Protein AF-A0A831YQJ0-F1 (afdb_monomer_lite)

Structure (mmCIF, N/CA/C/O backbone):
data_AF-A0A831YQJ0-F1
#
_entry.id   AF-A0A831YQJ0-F1
#
loop_
_atom_site.group_PDB
_atom_site.id
_atom_site.type_symbol
_atom_site.label_atom_id
_atom_site.label_alt_id
_atom_site.label_comp_id
_atom_site.label_asym_id
_atom_site.label_entity_id
_atom_site.label_seq_id
_atom_site.pdbx_PDB_ins_code
_atom_site.Cartn_x
_atom_site.Cartn_y
_atom_site.Cartn_z
_atom_site.occupancy
_atom_site.B_iso_or_equiv
_atom_site.auth_seq_id
_atom_site.auth_comp_id
_atom_site.auth_asym_id
_atom_site.auth_atom_id
_atom_site.pdbx_PDB_model_num
ATOM 1 N N . MET A 1 1 ? -2.897 3.675 46.887 1.00 46.59 1 MET A N 1
ATOM 2 C CA . MET A 1 1 ? -3.696 2.647 46.187 1.00 46.59 1 MET A CA 1
ATOM 3 C C . MET A 1 1 ? -4.972 3.293 45.660 1.00 46.59 1 MET A C 1
ATOM 5 O O . MET A 1 1 ? -5.941 3.390 46.390 1.00 46.59 1 MET A O 1
ATOM 9 N N . THR A 1 2 ? -4.933 3.786 44.425 1.00 43.31 2 THR A N 1
ATOM 10 C CA . THR A 1 2 ? -6.052 4.319 43.621 1.00 43.31 2 THR A CA 1
ATOM 11 C C . THR A 1 2 ? -5.510 4.233 42.194 1.00 43.31 2 THR A C 1
ATOM 13 O O . THR A 1 2 ? -4.458 4.799 41.930 1.00 43.31 2 THR A O 1
ATOM 16 N N . GLY A 1 3 ? -5.990 3.415 41.276 1.00 40.44 3 GLY A N 1
ATOM 17 C CA . GLY A 1 3 ? -7.355 3.242 40.816 1.00 40.44 3 GLY A CA 1
ATOM 18 C C . GLY A 1 3 ? -7.197 3.034 39.307 1.00 40.44 3 GLY A C 1
ATOM 19 O O . GLY A 1 3 ? -6.535 3.823 38.642 1.00 40.44 3 GLY A O 1
ATOM 20 N N . SER A 1 4 ? -7.689 1.900 38.826 1.00 51.97 4 SER A N 1
ATOM 21 C CA . SER A 1 4 ? -7.550 1.381 37.467 1.00 51.97 4 SER A CA 1
ATOM 22 C C . SER A 1 4 ? -7.928 2.404 36.387 1.00 51.97 4 SER A C 1
ATOM 24 O O . SER A 1 4 ? -9.079 2.824 36.310 1.00 51.97 4 SER A O 1
ATOM 26 N N . LEU A 1 5 ? -6.981 2.746 35.510 1.00 48.19 5 LEU A N 1
ATOM 27 C CA . LEU A 1 5 ? -7.290 3.113 34.131 1.00 48.19 5 LEU A CA 1
ATOM 28 C C . LEU A 1 5 ? -7.089 1.839 33.324 1.00 48.19 5 LEU A C 1
ATOM 30 O O . LEU A 1 5 ? -5.997 1.554 32.836 1.00 48.19 5 LEU A O 1
ATOM 34 N N . ALA A 1 6 ? -8.155 1.044 33.252 1.00 43.03 6 ALA A N 1
ATOM 35 C CA . ALA A 1 6 ? -8.319 0.067 32.199 1.00 43.03 6 ALA A CA 1
ATOM 36 C C . ALA A 1 6 ? -8.131 0.823 30.880 1.00 43.03 6 ALA A C 1
ATOM 38 O O . ALA A 1 6 ? -9.037 1.512 30.411 1.00 43.03 6 ALA A O 1
ATOM 39 N N . ALA A 1 7 ? -6.918 0.746 30.328 1.00 46.44 7 ALA A N 1
ATOM 40 C CA . ALA A 1 7 ? -6.688 0.991 28.924 1.00 46.44 7 ALA A CA 1
ATOM 41 C C . ALA A 1 7 ? -7.640 0.028 28.230 1.00 46.44 7 ALA A C 1
ATOM 43 O O . ALA A 1 7 ? -7.423 -1.184 28.251 1.00 46.44 7 ALA A O 1
ATOM 44 N N . ALA A 1 8 ? -8.768 0.567 27.768 1.00 40.72 8 ALA A N 1
ATOM 45 C CA . ALA A 1 8 ? -9.724 -0.162 26.976 1.00 40.72 8 ALA A CA 1
ATOM 46 C C . ALA A 1 8 ? -8.905 -0.814 25.872 1.00 40.72 8 ALA A C 1
ATOM 48 O O . ALA A 1 8 ? -8.335 -0.129 25.020 1.00 40.72 8 ALA A O 1
ATOM 49 N N . LEU A 1 9 ? -8.770 -2.132 25.982 1.00 44.25 9 LEU A N 1
ATOM 50 C CA . LEU A 1 9 ? -8.253 -3.005 24.957 1.00 44.25 9 LEU A CA 1
ATOM 51 C C . LEU A 1 9 ? -9.253 -2.853 23.815 1.00 44.25 9 LEU A C 1
ATOM 53 O O . LEU A 1 9 ? -10.216 -3.610 23.716 1.00 44.25 9 LEU A O 1
ATOM 57 N N . ALA A 1 10 ? -9.106 -1.777 23.036 1.00 43.38 10 ALA A N 1
ATOM 58 C CA . ALA A 1 10 ? -9.790 -1.643 21.772 1.00 43.38 10 ALA A CA 1
ATOM 59 C C . ALA A 1 10 ? -9.509 -2.971 21.071 1.00 43.38 10 ALA A C 1
ATOM 61 O O . ALA A 1 10 ? -8.331 -3.353 21.021 1.00 43.38 10 ALA A O 1
ATOM 62 N N . PRO A 1 11 ? -10.538 -3.725 20.640 1.00 43.25 11 PRO A N 1
ATOM 63 C CA . PRO A 1 11 ? -10.284 -4.916 19.854 1.00 43.25 11 PRO A CA 1
ATOM 64 C C . PRO A 1 11 ? -9.352 -4.446 18.752 1.00 43.25 11 PRO A C 1
ATOM 66 O O . PRO A 1 11 ? -9.695 -3.492 18.048 1.00 43.25 11 PRO A O 1
ATOM 69 N N . ALA A 1 12 ? -8.131 -4.988 18.717 1.00 50.94 12 ALA A N 1
ATOM 70 C CA . ALA A 1 12 ? -7.184 -4.662 17.670 1.00 50.94 12 ALA A CA 1
ATOM 71 C C . ALA A 1 12 ? -7.979 -4.856 16.384 1.00 50.94 12 ALA A C 1
ATOM 73 O O . ALA A 1 12 ? -8.432 -5.972 16.134 1.00 50.94 12 ALA A O 1
ATOM 74 N N . MET A 1 13 ? -8.309 -3.765 15.683 1.00 55.31 13 MET A N 1
ATOM 75 C CA . MET A 1 13 ? -9.106 -3.845 14.468 1.00 55.31 13 MET A CA 1
ATOM 76 C C . MET A 1 13 ? -8.231 -4.595 13.476 1.00 55.31 13 MET A C 1
ATOM 78 O O . MET A 1 13 ? -7.369 -4.018 12.828 1.00 55.31 13 MET A O 1
ATOM 82 N N . SER A 1 14 ? -8.355 -5.915 13.469 1.00 70.25 14 SER A N 1
ATOM 83 C CA . SER A 1 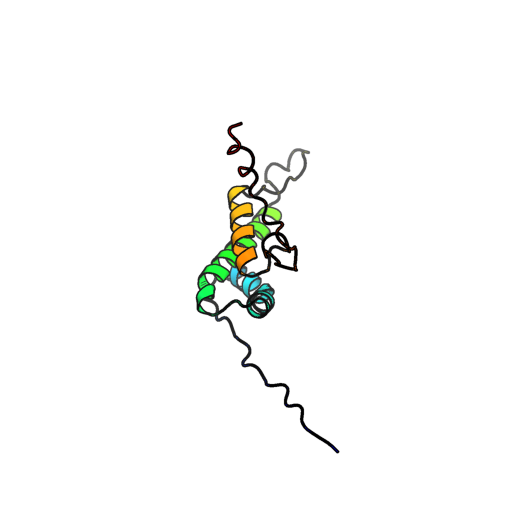14 ? -7.525 -6.780 12.659 1.00 70.25 14 SER A CA 1
ATOM 84 C C . SER A 1 14 ? -8.109 -6.750 11.262 1.00 70.25 14 SER A C 1
ATOM 86 O O . SER A 1 14 ? -9.224 -7.224 11.046 1.00 70.25 14 SER A O 1
ATOM 88 N N . LEU A 1 15 ? -7.364 -6.169 10.330 1.00 87.31 15 LEU A N 1
ATOM 89 C CA . LEU A 1 15 ? -7.641 -6.298 8.912 1.00 87.31 15 LEU A CA 1
ATOM 90 C C . LEU A 1 15 ? -7.185 -7.699 8.489 1.00 87.31 15 LEU A C 1
ATOM 92 O O . LEU A 1 15 ? -5.984 -7.980 8.507 1.00 87.31 15 LEU A O 1
ATOM 96 N N . SER A 1 16 ? -8.121 -8.592 8.168 1.00 91.88 16 SER A N 1
ATOM 97 C CA . SER A 1 16 ? -7.775 -9.929 7.682 1.00 91.88 16 SER A CA 1
ATOM 98 C C . SER A 1 16 ? -7.428 -9.874 6.192 1.00 91.88 16 SER A C 1
ATOM 100 O O . SER A 1 16 ? -8.223 -9.311 5.427 1.00 91.88 16 SER A O 1
ATOM 102 N N . PRO A 1 17 ? -6.281 -10.443 5.775 1.00 91.38 17 PRO A N 1
ATOM 103 C CA . PRO A 1 17 ? -5.895 -10.478 4.372 1.00 91.38 17 PRO A CA 1
ATOM 104 C C . PRO A 1 17 ? -6.794 -11.421 3.562 1.00 91.38 17 PRO A C 1
ATOM 106 O O . PRO A 1 17 ? -7.262 -12.425 4.109 1.00 91.38 17 PRO A O 1
ATOM 109 N N . PRO A 1 18 ? -7.015 -11.134 2.266 1.00 92.88 18 PRO A N 1
ATOM 110 C CA . PRO A 1 18 ? -7.461 -12.147 1.314 1.00 92.88 18 PRO A CA 1
ATOM 111 C C . PRO A 1 18 ? -6.338 -13.173 1.060 1.00 92.88 18 PRO A C 1
ATOM 113 O O . PRO A 1 18 ? -5.279 -13.129 1.691 1.00 92.88 18 PRO A O 1
ATOM 116 N N . GLU A 1 19 ? -6.543 -14.118 0.144 1.00 93.69 19 GLU A N 1
ATOM 117 C CA . GLU A 1 19 ? -5.447 -14.979 -0.313 1.00 93.69 19 GLU A CA 1
ATOM 118 C C . GLU A 1 19 ? -4.409 -14.136 -1.068 1.00 93.69 19 GLU A C 1
ATOM 120 O O . GLU A 1 19 ? -4.721 -13.497 -2.073 1.00 93.69 19 GLU A O 1
ATOM 125 N N . LEU A 1 20 ? -3.172 -14.111 -0.564 1.00 94.06 20 LEU A N 1
ATOM 126 C CA . LEU A 1 20 ? -2.087 -13.284 -1.092 1.00 94.06 20 LEU A CA 1
ATOM 127 C C . LEU A 1 20 ? -0.889 -14.153 -1.496 1.00 94.06 20 LEU A C 1
ATOM 129 O O . LEU A 1 20 ? -0.523 -15.054 -0.742 1.00 94.06 20 LEU A O 1
ATOM 133 N N . PRO A 1 21 ? -0.219 -13.854 -2.625 1.00 95.50 21 PRO A N 1
ATOM 134 C CA . PRO A 1 21 ? 1.118 -14.377 -2.898 1.00 95.50 21 PRO A CA 1
ATOM 135 C C . PRO A 1 21 ? 2.114 -13.954 -1.807 1.00 95.50 21 PRO A C 1
ATOM 137 O O . PRO A 1 21 ? 1.992 -12.851 -1.270 1.00 95.50 21 PRO A O 1
ATOM 140 N N . ASP A 1 22 ? 3.136 -14.772 -1.540 1.00 93.88 22 ASP A N 1
ATOM 141 C CA . ASP A 1 22 ? 4.101 -14.562 -0.443 1.00 93.88 22 ASP A CA 1
ATOM 142 C C . ASP A 1 22 ? 4.690 -13.140 -0.409 1.00 93.88 22 ASP A C 1
ATOM 144 O O . ASP A 1 22 ? 4.652 -12.453 0.608 1.00 93.88 22 ASP A O 1
ATOM 148 N N . GLU A 1 23 ? 5.147 -12.637 -1.554 1.00 91.56 23 GLU A N 1
ATOM 149 C CA . GLU A 1 23 ? 5.724 -11.291 -1.685 1.00 91.56 23 GLU A CA 1
ATOM 150 C C . GLU A 1 23 ? 4.739 -10.150 -1.398 1.00 91.56 23 GLU A C 1
ATOM 152 O O . GLU A 1 23 ? 5.137 -9.056 -0.997 1.00 91.56 23 GLU A O 1
ATOM 157 N N . VAL A 1 24 ? 3.446 -10.386 -1.614 1.00 95.56 24 VAL A N 1
ATOM 158 C CA . VAL A 1 24 ? 2.386 -9.427 -1.300 1.00 95.56 24 VAL A CA 1
ATOM 159 C C . VAL A 1 24 ? 2.039 -9.520 0.182 1.00 95.56 24 VAL A C 1
ATOM 161 O O . VAL A 1 24 ? 1.826 -8.490 0.821 1.00 95.56 24 VAL A O 1
ATOM 164 N N . ALA A 1 25 ? 2.044 -10.732 0.745 1.00 95.44 25 ALA A N 1
ATOM 165 C CA . ALA A 1 25 ? 1.834 -10.974 2.168 1.00 95.44 25 ALA A CA 1
ATOM 166 C C . ALA A 1 25 ? 2.922 -10.315 3.035 1.00 95.44 25 ALA A C 1
ATOM 168 O O . ALA A 1 25 ? 2.612 -9.765 4.092 1.00 95.44 25 ALA A O 1
ATOM 169 N N . GLU A 1 26 ? 4.175 -10.284 2.570 1.00 95.19 26 GLU A N 1
ATOM 170 C CA . GLU A 1 26 ? 5.260 -9.542 3.229 1.00 95.19 26 GLU A CA 1
ATOM 171 C C . GLU A 1 26 ? 4.954 -8.040 3.316 1.00 95.19 26 GLU A C 1
ATOM 173 O O . GLU A 1 26 ? 5.052 -7.434 4.385 1.00 95.19 26 GLU A O 1
ATOM 178 N N . VAL A 1 27 ? 4.524 -7.435 2.203 1.00 95.94 27 VAL A N 1
ATOM 179 C CA . VAL A 1 27 ? 4.145 -6.014 2.167 1.00 95.94 27 VAL A CA 1
ATOM 180 C C . VAL A 1 27 ? 2.911 -5.759 3.034 1.00 95.94 27 VAL A C 1
ATOM 182 O O . VAL A 1 27 ? 2.845 -4.750 3.736 1.00 95.94 27 VAL A O 1
ATOM 185 N N . TRP A 1 28 ? 1.935 -6.667 3.019 1.00 95.81 28 TRP A N 1
ATOM 186 C CA . TRP A 1 28 ? 0.765 -6.587 3.888 1.00 95.81 28 TRP A CA 1
ATOM 187 C C . TRP A 1 28 ? 1.176 -6.544 5.360 1.00 95.81 28 TRP A C 1
ATOM 189 O O . TRP A 1 28 ? 0.781 -5.630 6.083 1.00 95.81 28 TRP A O 1
ATOM 199 N N . ALA A 1 29 ? 2.002 -7.497 5.798 1.00 94.88 29 ALA A N 1
ATOM 200 C CA . ALA A 1 29 ? 2.462 -7.590 7.180 1.00 94.88 29 ALA A CA 1
ATOM 201 C C . ALA A 1 29 ? 3.210 -6.326 7.634 1.00 94.88 29 ALA A C 1
ATOM 203 O O . ALA A 1 29 ? 3.055 -5.895 8.776 1.00 94.88 29 ALA A O 1
ATOM 204 N N . GLU A 1 30 ? 3.969 -5.699 6.734 1.00 94.81 30 GLU A N 1
ATOM 205 C CA . GLU A 1 30 ? 4.714 -4.470 7.012 1.00 94.81 30 GLU A CA 1
ATOM 206 C C . GLU A 1 30 ? 3.801 -3.250 7.236 1.00 94.81 30 GLU A C 1
ATOM 208 O O . GLU A 1 30 ? 4.053 -2.448 8.137 1.00 94.81 30 GLU A O 1
ATOM 213 N N . TYR A 1 31 ? 2.731 -3.098 6.445 1.00 94.31 31 TYR A N 1
ATOM 214 C CA . TYR A 1 31 ? 1.935 -1.861 6.422 1.00 94.31 31 TYR A CA 1
ATOM 215 C C . TYR A 1 31 ? 0.547 -1.960 7.057 1.00 94.31 31 TYR A C 1
ATOM 217 O O . TYR A 1 31 ? -0.060 -0.918 7.322 1.00 94.31 31 TYR A O 1
ATOM 225 N N . VAL A 1 32 ? 0.039 -3.162 7.352 1.00 94.12 32 VAL A N 1
ATOM 226 C CA . VA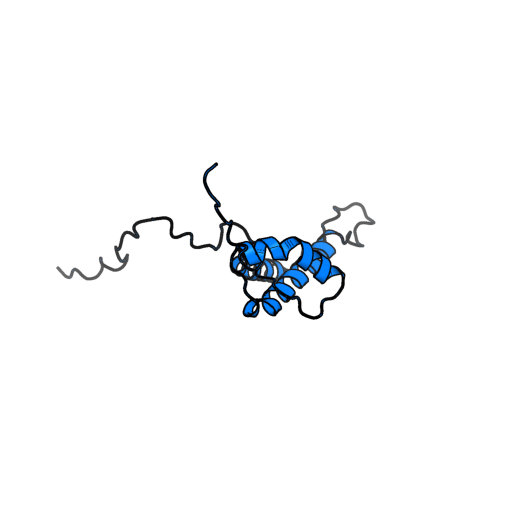L A 1 32 ? -1.320 -3.347 7.889 1.00 94.12 32 VAL A CA 1
ATOM 227 C C . VAL A 1 32 ? -1.542 -2.577 9.192 1.00 94.12 32 VAL A C 1
ATOM 229 O O . VAL A 1 32 ? -2.584 -1.952 9.369 1.00 94.12 32 VAL A O 1
ATOM 232 N N . GLY A 1 33 ? -0.538 -2.525 10.074 1.00 91.56 33 GLY A N 1
ATOM 233 C CA . GLY A 1 33 ? -0.631 -1.771 11.326 1.00 91.56 33 GLY A CA 1
ATOM 234 C C . GLY A 1 33 ? -0.836 -0.270 11.099 1.00 91.56 33 GLY A C 1
ATOM 235 O O . GLY A 1 33 ? -1.673 0.350 11.754 1.00 91.56 33 GLY A O 1
ATOM 236 N N . ALA A 1 34 ? -0.122 0.310 10.130 1.00 91.38 34 ALA A N 1
ATOM 237 C CA . ALA A 1 34 ? -0.261 1.720 9.772 1.00 91.38 34 ALA A CA 1
ATOM 238 C C . ALA A 1 34 ? -1.587 1.999 9.049 1.00 91.38 34 ALA A C 1
ATOM 240 O O . ALA A 1 34 ? -2.241 2.999 9.342 1.00 91.38 34 ALA A O 1
ATOM 241 N N . ALA A 1 35 ? -2.015 1.107 8.150 1.00 91.62 35 ALA A N 1
ATOM 242 C CA . ALA A 1 35 ? -3.295 1.224 7.455 1.00 91.62 35 ALA A CA 1
ATOM 243 C C . ALA A 1 35 ? -4.474 1.212 8.444 1.00 91.62 35 ALA A C 1
ATOM 245 O O . ALA A 1 35 ? -5.333 2.095 8.398 1.00 91.62 35 ALA A O 1
ATOM 246 N N . VAL A 1 36 ? -4.472 0.279 9.401 1.00 92.88 36 VAL A N 1
ATOM 247 C CA . VAL A 1 36 ? -5.477 0.203 10.474 1.00 92.88 36 VAL A CA 1
ATOM 248 C C . VAL A 1 36 ? -5.433 1.448 11.362 1.00 92.88 36 VAL A C 1
ATOM 250 O O . VAL A 1 36 ? -6.476 2.042 11.631 1.00 92.88 36 VAL A O 1
ATOM 253 N N . ALA A 1 37 ? -4.242 1.903 11.771 1.00 89.69 37 ALA A N 1
ATOM 254 C CA . ALA A 1 37 ? -4.092 3.131 12.559 1.00 89.69 37 ALA A CA 1
ATOM 255 C C . ALA A 1 37 ? -4.613 4.380 11.819 1.00 89.69 37 ALA A C 1
ATOM 257 O O . ALA A 1 37 ? -5.076 5.332 12.445 1.00 89.69 37 ALA A O 1
ATOM 258 N N . ASN A 1 38 ? -4.576 4.359 10.485 1.00 90.38 38 ASN A N 1
ATOM 259 C CA . ASN A 1 38 ? -5.111 5.402 9.615 1.00 90.38 38 ASN A CA 1
ATOM 260 C C . ASN A 1 38 ? -6.613 5.267 9.320 1.00 90.38 38 ASN A C 1
ATOM 262 O O . ASN A 1 38 ? -7.166 6.154 8.665 1.00 90.38 38 ASN A O 1
ATOM 266 N N . GLY A 1 39 ? -7.268 4.221 9.831 1.00 90.00 39 GLY A N 1
ATOM 267 C CA . GLY A 1 39 ? -8.714 4.027 9.762 1.00 90.00 39 GLY A CA 1
ATOM 268 C C . GLY A 1 39 ? -9.193 2.992 8.746 1.00 90.00 39 GLY A C 1
ATOM 269 O O . GLY A 1 39 ? -10.406 2.904 8.554 1.00 90.00 39 GLY A O 1
ATOM 270 N N . ALA A 1 40 ? -8.292 2.221 8.123 1.00 91.06 40 ALA A N 1
ATOM 271 C CA . ALA A 1 40 ? -8.674 1.130 7.227 1.00 91.06 40 ALA A CA 1
ATOM 272 C C . ALA A 1 40 ? -9.526 0.084 7.963 1.00 91.06 40 ALA A C 1
ATOM 274 O O . ALA A 1 40 ? -9.256 -0.276 9.114 1.00 91.06 40 ALA A O 1
ATOM 275 N N . ARG A 1 41 ? -10.568 -0.404 7.292 1.00 92.25 41 ARG A N 1
ATOM 276 C CA . ARG A 1 41 ? -11.535 -1.375 7.816 1.00 92.25 41 ARG A CA 1
ATOM 277 C C . ARG A 1 41 ? -11.572 -2.606 6.926 1.00 92.25 41 ARG A C 1
ATOM 279 O O . ARG A 1 41 ? -11.082 -2.582 5.807 1.00 92.25 41 ARG A O 1
ATOM 286 N N . GLN A 1 42 ? -12.234 -3.668 7.386 1.00 93.19 42 GLN A N 1
ATOM 287 C CA . GLN A 1 42 ? -12.321 -4.921 6.626 1.00 93.19 42 GLN A CA 1
ATOM 288 C C . GLN A 1 42 ? -12.908 -4.758 5.214 1.00 93.19 42 GLN A C 1
ATOM 290 O O . GLN A 1 42 ?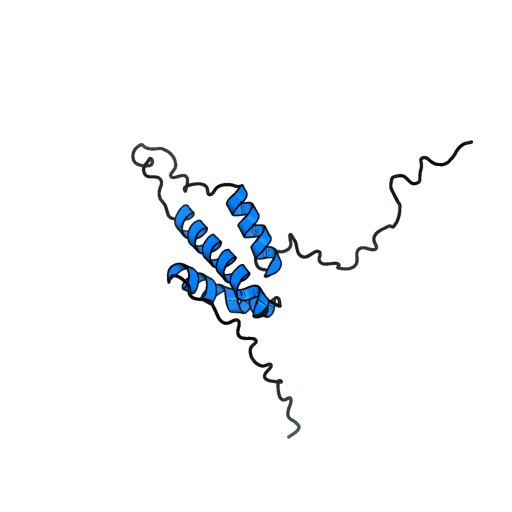 -12.525 -5.500 4.317 1.00 93.19 42 GLN A O 1
ATOM 295 N N . CYS A 1 43 ? -13.787 -3.775 4.989 1.00 91.94 43 CYS A N 1
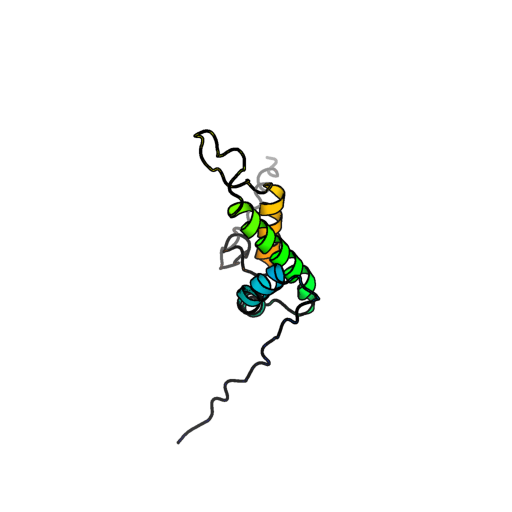ATOM 296 C CA . CYS A 1 43 ? -14.299 -3.463 3.650 1.00 91.94 43 CYS A CA 1
ATOM 297 C C . CYS A 1 43 ? -13.223 -2.956 2.677 1.00 91.94 43 CYS A C 1
ATOM 299 O O . CYS A 1 43 ? -13.426 -3.027 1.471 1.00 91.94 43 CYS A O 1
ATOM 301 N N . ASP A 1 44 ? -12.090 -2.479 3.190 1.00 94.12 44 ASP A N 1
ATOM 302 C CA . ASP A 1 44 ? -10.983 -1.941 2.405 1.00 94.12 44 ASP A CA 1
ATOM 303 C C . ASP A 1 44 ? -9.884 -2.991 2.152 1.00 94.12 44 ASP A C 1
ATOM 305 O O . ASP A 1 44 ? -8.867 -2.674 1.540 1.00 94.12 44 ASP A O 1
ATOM 309 N N . ALA A 1 45 ? -10.064 -4.234 2.624 1.00 94.38 45 ALA A N 1
ATOM 310 C CA . ALA A 1 45 ? -9.044 -5.284 2.580 1.00 94.38 45 ALA A CA 1
ATOM 311 C C . ALA A 1 45 ? -8.589 -5.625 1.151 1.00 94.38 45 ALA A C 1
ATOM 313 O O . ALA A 1 45 ? -7.391 -5.747 0.918 1.00 94.38 45 ALA A O 1
ATOM 314 N N . GLU A 1 46 ? -9.514 -5.716 0.193 1.00 96.19 46 GLU A N 1
ATOM 315 C CA . GLU A 1 46 ? -9.193 -5.978 -1.221 1.00 96.19 46 GLU A CA 1
ATOM 316 C C . GLU A 1 46 ? -8.389 -4.825 -1.839 1.00 96.19 46 GLU A C 1
ATOM 318 O O . GLU A 1 46 ? -7.332 -5.029 -2.432 1.00 96.19 46 GLU A O 1
ATOM 323 N N . SER A 1 47 ? -8.825 -3.583 -1.618 1.00 95.50 47 SER A N 1
ATOM 324 C CA . SER A 1 47 ? -8.110 -2.391 -2.090 1.00 95.50 47 SER A CA 1
ATOM 325 C C . SER A 1 47 ? -6.723 -2.263 -1.447 1.00 95.50 47 SER A C 1
ATOM 327 O O . SER A 1 47 ? -5.773 -1.795 -2.077 1.00 95.50 47 SER A O 1
ATOM 329 N N . PHE A 1 48 ? -6.579 -2.679 -0.185 1.00 96.25 48 PHE A N 1
ATOM 330 C CA . PHE A 1 48 ? -5.288 -2.696 0.497 1.00 96.25 48 PHE A CA 1
ATOM 331 C C . PHE A 1 48 ? -4.379 -3.801 -0.058 1.00 96.25 48 PHE A C 1
ATOM 333 O O . PHE A 1 48 ? -3.201 -3.547 -0.304 1.00 96.25 48 PHE A O 1
ATOM 340 N N . ALA A 1 49 ? -4.925 -4.985 -0.353 1.00 96.88 49 ALA A N 1
ATOM 341 C CA . ALA A 1 49 ? -4.210 -6.066 -1.031 1.00 96.88 49 ALA A CA 1
ATOM 342 C C . ALA A 1 49 ? -3.710 -5.647 -2.423 1.00 96.88 49 ALA A C 1
ATOM 344 O O . ALA A 1 49 ? -2.570 -5.946 -2.795 1.00 96.88 49 ALA A O 1
ATOM 345 N N . GLU A 1 50 ? -4.522 -4.906 -3.177 1.00 96.56 50 GLU A N 1
ATOM 346 C CA . GLU A 1 50 ? -4.127 -4.347 -4.471 1.00 96.56 50 GLU A CA 1
ATOM 347 C C . GLU A 1 50 ? -2.965 -3.358 -4.311 1.00 96.56 50 GLU A C 1
ATOM 349 O O . GLU A 1 50 ? -1.948 -3.466 -5.001 1.00 96.56 50 GLU A O 1
ATOM 354 N N . TRP A 1 51 ? -3.046 -2.454 -3.332 1.00 96.81 51 TRP A N 1
ATOM 355 C CA . TRP A 1 51 ? -1.947 -1.542 -3.019 1.00 96.81 51 TRP A CA 1
ATOM 356 C C . TRP A 1 51 ? -0.656 -2.287 -2.631 1.00 96.81 51 TRP A C 1
ATOM 358 O O . TRP A 1 51 ? 0.424 -1.949 -3.130 1.00 96.81 51 TRP A O 1
ATOM 368 N N . CYS A 1 52 ? -0.754 -3.333 -1.802 1.00 96.75 52 CYS A N 1
ATOM 369 C CA . CYS A 1 52 ? 0.375 -4.192 -1.434 1.00 96.75 52 CYS A CA 1
ATOM 370 C C . CYS A 1 52 ? 0.987 -4.882 -2.662 1.00 96.75 52 CYS A C 1
ATOM 372 O O . CYS A 1 52 ? 2.212 -4.923 -2.800 1.00 96.75 52 CYS A O 1
ATOM 374 N N . SER A 1 53 ? 0.150 -5.352 -3.589 1.00 96.69 53 SER A N 1
ATOM 375 C CA . SER A 1 53 ? 0.582 -5.970 -4.849 1.00 96.69 53 SER A CA 1
ATOM 376 C C . SER A 1 53 ? 1.357 -4.976 -5.715 1.00 96.69 53 SER A C 1
ATOM 378 O O . SER A 1 53 ? 2.432 -5.283 -6.242 1.00 96.69 53 SER A O 1
ATOM 380 N N . MET A 1 54 ? 0.870 -3.735 -5.803 1.00 95.31 54 MET A N 1
ATOM 381 C CA . MET A 1 54 ? 1.568 -2.665 -6.510 1.00 95.31 54 MET A CA 1
ATOM 382 C C . MET A 1 54 ? 2.916 -2.319 -5.868 1.00 95.31 54 MET A C 1
ATOM 384 O O . MET A 1 54 ? 3.908 -2.155 -6.583 1.00 95.31 54 MET A O 1
ATOM 388 N N . ALA A 1 55 ? 2.981 -2.255 -4.536 1.00 94.19 55 ALA A N 1
ATOM 389 C CA . ALA A 1 55 ? 4.226 -2.045 -3.800 1.00 94.19 55 ALA A CA 1
ATOM 390 C C . ALA A 1 55 ? 5.243 -3.172 -4.038 1.00 94.19 55 ALA A C 1
ATOM 392 O O . ALA A 1 55 ? 6.410 -2.874 -4.306 1.00 94.19 55 ALA A O 1
ATOM 393 N N . ALA A 1 56 ? 4.821 -4.440 -3.992 1.00 94.25 56 ALA A N 1
ATOM 394 C CA . ALA A 1 56 ? 5.686 -5.590 -4.262 1.00 94.25 56 ALA A CA 1
ATOM 395 C C . ALA A 1 56 ? 6.287 -5.516 -5.677 1.00 94.25 56 ALA A C 1
ATOM 397 O O . ALA A 1 56 ? 7.504 -5.622 -5.855 1.00 94.25 56 ALA A O 1
ATOM 398 N N . MET A 1 57 ? 5.461 -5.212 -6.682 1.00 91.12 57 MET A N 1
ATOM 399 C CA . MET A 1 57 ? 5.913 -5.040 -8.067 1.00 91.12 57 MET A CA 1
ATOM 400 C C . MET A 1 57 ? 6.873 -3.855 -8.237 1.00 91.12 57 MET A C 1
ATOM 402 O O . MET A 1 57 ? 7.877 -3.968 -8.940 1.00 91.12 57 MET A O 1
ATOM 406 N N . LEU A 1 58 ? 6.624 -2.727 -7.564 1.00 89.50 58 LEU A N 1
ATOM 407 C CA . LEU A 1 58 ? 7.534 -1.576 -7.579 1.00 89.50 58 LEU A CA 1
ATOM 408 C C . LEU A 1 58 ? 8.876 -1.883 -6.899 1.00 89.50 58 LEU A C 1
ATOM 410 O O . LEU A 1 58 ? 9.916 -1.429 -7.378 1.00 89.50 58 LEU A O 1
ATOM 414 N N . ARG A 1 59 ? 8.877 -2.656 -5.804 1.00 89.50 59 ARG A N 1
ATOM 415 C CA . ARG A 1 59 ? 10.106 -3.145 -5.152 1.00 89.50 59 ARG A CA 1
ATOM 416 C C . ARG A 1 59 ? 10.903 -4.030 -6.110 1.00 89.50 59 ARG A C 1
ATOM 418 O O . ARG A 1 59 ? 12.096 -3.799 -6.287 1.00 89.50 59 ARG A O 1
ATOM 425 N N . LYS A 1 60 ? 10.237 -4.966 -6.793 1.00 85.50 60 LYS A N 1
ATOM 426 C CA . LYS A 1 60 ? 10.857 -5.806 -7.828 1.00 85.50 60 LYS A CA 1
ATOM 427 C C . LYS A 1 60 ? 11.460 -4.982 -8.958 1.00 85.50 60 LYS A C 1
ATOM 429 O O . LYS A 1 60 ? 12.637 -5.150 -9.246 1.00 85.50 60 LYS A O 1
ATOM 434 N N . ALA A 1 61 ? 10.697 -4.063 -9.551 1.00 81.88 61 ALA A N 1
ATOM 435 C CA . ALA A 1 61 ? 11.154 -3.241 -10.674 1.00 81.88 61 ALA A CA 1
ATOM 436 C C . ALA A 1 61 ? 12.423 -2.434 -10.345 1.00 81.88 61 ALA A C 1
ATOM 438 O O . ALA A 1 61 ? 13.326 -2.337 -11.171 1.00 81.88 61 ALA A O 1
ATOM 439 N N . ARG A 1 62 ? 12.533 -1.921 -9.111 1.00 79.62 62 ARG A N 1
ATOM 440 C CA . ARG A 1 62 ? 13.735 -1.218 -8.625 1.00 79.62 62 ARG A CA 1
ATOM 441 C C . ARG A 1 62 ? 14.954 -2.128 -8.468 1.00 79.62 62 ARG A C 1
ATOM 443 O O . ARG A 1 62 ? 16.074 -1.649 -8.595 1.00 79.62 62 ARG A O 1
ATOM 450 N N . ASN A 1 63 ? 14.732 -3.408 -8.181 1.00 74.94 63 ASN A N 1
ATOM 451 C CA . ASN A 1 63 ? 15.786 -4.399 -7.965 1.00 74.94 63 ASN A CA 1
ATOM 452 C C . ASN A 1 63 ? 16.207 -5.123 -9.254 1.00 74.94 63 ASN A C 1
ATOM 454 O O . ASN A 1 63 ? 17.215 -5.831 -9.253 1.00 74.94 63 ASN A O 1
ATOM 458 N N . ILE A 1 64 ? 15.472 -4.947 -10.359 1.00 69.44 64 ILE A N 1
ATOM 459 C CA . ILE A 1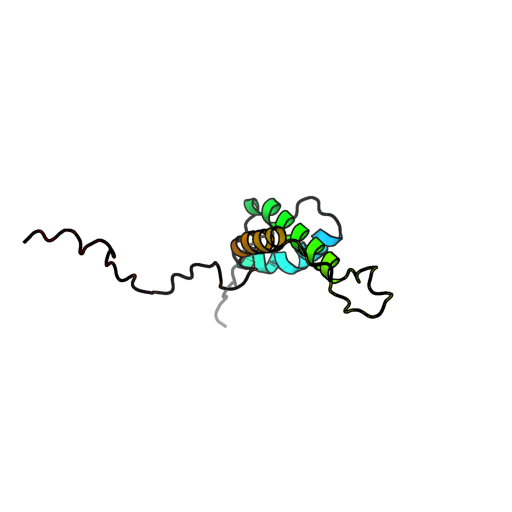 64 ? 15.907 -5.407 -11.678 1.00 69.44 64 ILE A CA 1
ATOM 460 C C . ILE A 1 64 ? 17.072 -4.516 -12.115 1.00 69.44 64 ILE A C 1
ATOM 462 O O . ILE A 1 64 ? 16.885 -3.356 -12.485 1.00 69.44 64 ILE A O 1
ATOM 466 N N . LYS A 1 65 ? 18.284 -5.076 -12.097 1.00 57.12 65 LYS A N 1
ATOM 467 C CA . LYS A 1 65 ? 19.395 -4.540 -12.887 1.00 57.12 65 LYS A CA 1
ATOM 468 C C . LYS A 1 65 ? 19.019 -4.740 -14.354 1.00 57.12 65 LYS A C 1
ATOM 470 O O . LYS A 1 65 ? 18.748 -5.873 -14.754 1.00 57.12 65 LYS A O 1
ATOM 475 N N . SER A 1 66 ? 18.918 -3.660 -15.125 1.00 53.44 66 SER A N 1
ATOM 476 C CA . SER A 1 66 ? 18.645 -3.751 -16.560 1.00 53.44 66 SER A CA 1
ATOM 477 C C . SER A 1 66 ? 19.681 -4.671 -17.212 1.00 53.44 66 SER A C 1
ATOM 479 O O . SER A 1 66 ? 20.875 -4.581 -16.933 1.00 53.44 66 SER A O 1
ATOM 481 N N . LYS A 1 67 ? 19.213 -5.599 -18.054 1.00 48.56 67 LYS A N 1
ATOM 482 C CA . LYS A 1 67 ? 20.071 -6.564 -18.760 1.00 48.56 67 LYS A CA 1
ATOM 483 C C . LYS A 1 67 ? 21.003 -5.877 -19.773 1.00 48.56 67 LYS A C 1
ATOM 485 O O . LYS A 1 67 ? 22.008 -6.455 -20.152 1.00 48.56 67 LYS A O 1
ATOM 490 N N . ASP A 1 68 ? 20.699 -4.629 -20.123 1.00 50.03 68 ASP A N 1
ATOM 491 C CA . ASP A 1 68 ? 21.499 -3.768 -21.001 1.00 50.03 68 ASP A CA 1
ATOM 492 C C . ASP A 1 68 ? 22.710 -3.124 -20.290 1.00 50.03 68 ASP A C 1
ATOM 494 O O . ASP A 1 68 ? 23.474 -2.393 -20.906 1.00 50.03 68 ASP A O 1
ATOM 498 N N . ALA A 1 69 ? 22.921 -3.395 -18.995 1.00 50.47 69 ALA A N 1
ATOM 499 C CA . ALA A 1 69 ? 24.040 -2.861 -18.212 1.00 50.47 69 ALA A CA 1
ATOM 500 C C . ALA A 1 69 ? 25.350 -3.678 -18.332 1.00 50.47 69 ALA A C 1
ATOM 502 O O . ALA A 1 69 ? 26.198 -3.592 -17.442 1.00 50.47 69 ALA A O 1
ATOM 503 N N . GLU A 1 70 ? 25.516 -4.496 -19.380 1.00 48.69 70 GLU A N 1
ATOM 504 C CA . GLU A 1 70 ? 26.798 -5.161 -19.686 1.00 48.69 70 GLU A CA 1
ATOM 505 C C . GLU A 1 70 ? 27.772 -4.242 -20.443 1.00 48.69 70 GLU A C 1
ATOM 507 O O . GLU A 1 70 ? 28.981 -4.374 -20.265 1.00 48.69 70 GLU A O 1
ATOM 512 N N . ASP A 1 71 ? 27.273 -3.233 -21.166 1.00 48.06 71 ASP A N 1
ATOM 513 C CA . ASP A 1 71 ? 28.096 -2.274 -21.909 1.00 48.06 71 ASP A CA 1
ATOM 514 C C . ASP A 1 71 ? 28.016 -0.872 -21.286 1.00 48.06 71 ASP A C 1
ATOM 516 O O . ASP A 1 71 ? 27.365 0.029 -21.792 1.00 48.06 71 ASP A O 1
ATOM 520 N N . ASN A 1 72 ? 28.697 -0.684 -20.154 1.00 48.41 72 ASN A N 1
ATOM 521 C CA . ASN A 1 72 ? 29.221 0.611 -19.687 1.00 48.41 72 ASN A CA 1
ATOM 522 C C . ASN A 1 72 ? 28.287 1.852 -19.690 1.00 48.41 72 ASN A C 1
ATOM 524 O O . ASN A 1 72 ? 28.774 2.981 -19.755 1.00 48.41 72 ASN A O 1
ATOM 528 N N . GLU A 1 73 ? 26.973 1.689 -19.541 1.00 47.12 73 GLU A N 1
ATOM 529 C CA . GLU A 1 73 ? 26.043 2.798 -19.317 1.00 47.12 73 GLU A CA 1
ATOM 530 C C . GLU A 1 73 ? 25.141 2.512 -18.115 1.00 47.12 73 GLU A C 1
ATOM 532 O O . GLU A 1 73 ? 24.595 1.424 -17.951 1.00 47.12 73 GLU A O 1
ATOM 537 N N . ILE A 1 74 ? 25.075 3.517 -17.238 1.00 46.62 74 ILE A N 1
ATOM 538 C CA . ILE A 1 74 ? 24.204 3.705 -16.072 1.00 46.62 74 ILE A CA 1
ATOM 539 C C . ILE A 1 74 ? 23.157 2.589 -15.923 1.00 46.62 74 ILE A C 1
ATOM 541 O O . ILE A 1 74 ? 22.208 2.510 -16.699 1.00 46.62 74 ILE A O 1
ATOM 545 N N . SER A 1 75 ? 23.288 1.763 -14.875 1.00 47.81 75 SER A N 1
ATOM 546 C CA . SER A 1 75 ? 22.233 0.837 -14.445 1.00 47.81 75 SER A CA 1
ATOM 547 C C . SER A 1 75 ? 21.011 1.633 -13.980 1.00 47.81 75 SER A C 1
ATOM 549 O O . SER A 1 75 ? 20.790 1.827 -12.785 1.00 47.81 75 SER A O 1
ATOM 551 N N . THR A 1 76 ? 20.233 2.154 -14.923 1.00 51.44 76 THR A N 1
ATOM 552 C CA . THR A 1 76 ? 18.956 2.790 -14.639 1.00 51.44 76 THR A CA 1
ATOM 553 C C . THR A 1 76 ? 17.989 1.671 -14.264 1.00 51.44 76 THR A C 1
ATOM 555 O O . THR A 1 76 ? 17.727 0.808 -15.106 1.00 51.44 76 THR A O 1
ATOM 558 N N . PRO A 1 77 ? 17.476 1.622 -13.019 1.00 55.72 77 PRO A N 1
ATOM 559 C CA . PRO A 1 77 ? 16.451 0.649 -12.661 1.00 55.72 77 PRO A CA 1
ATOM 560 C C . PRO A 1 77 ? 15.294 0.770 -13.649 1.00 55.72 77 PRO A C 1
ATOM 562 O O . PRO A 1 77 ? 14.964 1.885 -14.063 1.00 55.72 77 PRO A O 1
ATOM 565 N N . ALA A 1 78 ? 14.696 -0.361 -14.035 1.00 59.00 78 ALA A N 1
ATOM 566 C CA . ALA A 1 78 ? 13.565 -0.369 -14.954 1.00 59.00 78 ALA A CA 1
ATOM 567 C C . ALA A 1 78 ? 12.482 0.574 -14.409 1.00 59.00 78 ALA A C 1
ATOM 569 O O . ALA A 1 78 ? 11.848 0.301 -13.384 1.00 59.00 78 ALA A O 1
ATOM 570 N N . ALA A 1 79 ? 12.335 1.738 -15.044 1.00 68.06 79 ALA A N 1
ATOM 571 C CA . ALA A 1 79 ? 11.448 2.775 -14.553 1.00 68.06 79 ALA A CA 1
ATOM 572 C C . ALA A 1 79 ? 10.011 2.270 -14.698 1.00 68.06 79 ALA A C 1
ATOM 574 O O . ALA A 1 79 ? 9.532 2.033 -15.807 1.00 68.06 79 ALA A O 1
ATOM 575 N N . ALA A 1 80 ? 9.327 2.072 -13.570 1.00 79.44 80 ALA A N 1
ATOM 576 C CA . ALA A 1 80 ? 7.922 1.695 -13.589 1.00 79.44 80 ALA A CA 1
ATOM 577 C C . ALA A 1 80 ? 7.110 2.755 -14.361 1.00 79.44 80 ALA A C 1
ATOM 579 O O . ALA A 1 80 ? 7.392 3.951 -14.213 1.00 79.44 80 ALA A O 1
ATOM 580 N N . PRO A 1 81 ? 6.094 2.357 -15.150 1.00 85.75 81 PRO A N 1
ATOM 581 C CA . PRO A 1 81 ? 5.255 3.306 -15.871 1.00 85.75 81 PRO A CA 1
ATOM 582 C C . PRO A 1 81 ? 4.691 4.381 -14.936 1.00 85.75 81 PRO A C 1
ATOM 584 O O . PRO A 1 81 ? 4.202 4.073 -13.847 1.00 85.75 81 PRO A O 1
ATOM 587 N N . ALA A 1 82 ? 4.725 5.645 -15.365 1.00 84.81 82 ALA A N 1
ATOM 588 C CA . ALA A 1 82 ? 4.286 6.772 -14.538 1.00 84.81 82 ALA A CA 1
ATOM 589 C C . ALA A 1 82 ? 2.829 6.625 -14.061 1.00 84.81 82 ALA A C 1
ATOM 591 O O . ALA A 1 82 ? 2.519 6.961 -12.920 1.00 84.81 82 ALA A O 1
ATOM 592 N N . SER A 1 83 ? 1.956 6.060 -14.902 1.00 88.50 83 SER A N 1
ATOM 593 C CA . SER A 1 83 ? 0.567 5.741 -14.553 1.00 88.50 83 SER A CA 1
ATOM 594 C C . SER A 1 83 ? 0.465 4.744 -13.397 1.00 88.50 83 SER A C 1
ATOM 596 O O . SER A 1 83 ? -0.349 4.930 -12.498 1.00 88.50 83 SER A O 1
ATOM 598 N N . TYR A 1 84 ? 1.333 3.730 -13.369 1.00 89.94 84 TYR A N 1
ATOM 599 C CA . TYR A 1 84 ? 1.376 2.738 -12.297 1.00 89.94 84 TYR A CA 1
ATOM 600 C C . TYR A 1 84 ? 1.820 3.369 -10.974 1.00 89.94 84 TYR A C 1
ATOM 602 O O . TYR A 1 84 ? 1.227 3.125 -9.926 1.00 89.94 84 TYR A O 1
ATOM 610 N N . VAL A 1 85 ? 2.827 4.246 -11.020 1.00 89.69 85 VAL A N 1
ATOM 611 C CA . VAL A 1 85 ? 3.293 4.991 -9.839 1.00 89.69 85 VAL A CA 1
ATOM 612 C C . VAL A 1 85 ? 2.224 5.965 -9.332 1.00 89.69 85 VAL A C 1
ATOM 614 O O . VAL A 1 85 ? 2.054 6.110 -8.121 1.00 89.69 85 VAL A O 1
ATOM 617 N N . ALA A 1 86 ? 1.492 6.621 -10.235 1.00 90.38 86 ALA A N 1
ATOM 618 C CA . ALA A 1 86 ? 0.399 7.522 -9.881 1.00 90.38 86 ALA A CA 1
ATOM 619 C C . ALA A 1 86 ? -0.752 6.772 -9.195 1.00 90.38 86 ALA A C 1
ATOM 621 O O . ALA A 1 86 ? -1.186 7.182 -8.121 1.00 90.38 86 ALA A O 1
ATOM 622 N N . GLN A 1 87 ? -1.179 5.638 -9.756 1.00 92.12 87 GLN A N 1
ATOM 623 C CA . GLN A 1 87 ? -2.224 4.791 -9.179 1.00 92.12 87 GLN A CA 1
ATOM 624 C C . GLN A 1 87 ? -1.801 4.222 -7.813 1.00 92.12 87 GLN A C 1
ATOM 626 O O . GLN A 1 87 ? -2.574 4.271 -6.859 1.00 92.12 87 GLN A O 1
ATOM 631 N N . PHE A 1 88 ? -0.547 3.775 -7.683 1.00 93.50 88 PHE A N 1
ATOM 632 C CA . PHE A 1 88 ? 0.017 3.319 -6.409 1.00 93.50 88 PHE A CA 1
ATOM 633 C C . PHE A 1 88 ? -0.046 4.407 -5.331 1.00 93.50 88 PHE A C 1
ATOM 635 O O . PHE A 1 88 ? -0.397 4.137 -4.180 1.00 93.50 88 PHE A O 1
ATOM 642 N N . ARG A 1 89 ? 0.283 5.651 -5.699 1.00 91.75 89 ARG A N 1
ATOM 643 C CA . ARG A 1 89 ? 0.161 6.790 -4.788 1.00 91.75 89 ARG A CA 1
ATOM 644 C C . ARG A 1 89 ? -1.292 7.038 -4.423 1.00 91.75 89 ARG A C 1
ATOM 646 O O . ARG A 1 89 ? -1.579 7.051 -3.237 1.00 91.75 89 ARG A O 1
ATOM 653 N N . MET A 1 90 ? -2.188 7.127 -5.403 1.00 90.94 90 MET A N 1
ATOM 654 C CA . MET A 1 90 ? -3.613 7.375 -5.176 1.00 90.94 90 MET A CA 1
ATOM 655 C C . MET A 1 90 ? -4.244 6.347 -4.223 1.00 90.94 90 MET A C 1
ATOM 657 O O . MET A 1 90 ? -4.916 6.731 -3.271 1.00 90.94 90 MET A O 1
ATOM 661 N N . LEU A 1 91 ? -3.981 5.047 -4.406 1.00 92.56 91 LEU A N 1
ATOM 662 C CA . LEU A 1 91 ? -4.439 4.028 -3.451 1.00 92.56 91 LEU A CA 1
ATOM 663 C C . LEU A 1 91 ? -3.791 4.215 -2.073 1.00 92.56 91 LEU A C 1
ATOM 665 O O . LEU A 1 91 ? -4.464 4.130 -1.050 1.00 92.56 91 LEU A O 1
ATOM 669 N N . GLY A 1 92 ? -2.492 4.516 -2.029 1.00 92.75 92 GLY A N 1
ATOM 670 C CA . GLY A 1 92 ? -1.775 4.749 -0.775 1.00 92.75 92 GLY A CA 1
ATOM 671 C C . GLY A 1 92 ? -2.304 5.946 0.018 1.00 92.75 92 GLY A C 1
ATOM 672 O O . GLY A 1 92 ? -2.143 5.995 1.236 1.00 92.75 92 GLY A O 1
ATOM 673 N N . GLU A 1 93 ? -2.953 6.905 -0.634 1.00 90.94 93 GLU A N 1
ATOM 674 C CA . GLU A 1 93 ? -3.586 8.047 0.022 1.00 90.94 93 GLU A CA 1
ATOM 675 C C . GLU A 1 93 ? -4.828 7.641 0.818 1.00 90.94 93 GLU A C 1
ATOM 677 O O . GLU A 1 93 ? -5.002 8.126 1.939 1.00 90.94 93 GLU A O 1
ATOM 682 N N . LEU A 1 94 ? -5.622 6.693 0.304 1.00 89.06 94 LEU A N 1
ATOM 683 C CA . LEU A 1 94 ? -6.789 6.134 1.004 1.00 89.06 94 LEU A CA 1
ATOM 684 C C . LEU A 1 94 ? -6.391 5.524 2.352 1.00 89.06 94 LEU A C 1
ATOM 686 O O . LEU A 1 94 ? -7.088 5.686 3.350 1.00 89.06 94 LEU A O 1
ATOM 690 N N . PHE A 1 95 ? -5.220 4.888 2.392 1.00 91.38 95 PHE A N 1
ATOM 691 C CA . PHE A 1 95 ? -4.673 4.246 3.587 1.00 91.38 95 PHE A CA 1
ATOM 692 C C . PHE A 1 95 ? -3.770 5.162 4.416 1.00 91.38 95 PHE A C 1
ATOM 694 O O . PHE A 1 95 ? -3.209 4.731 5.423 1.00 91.38 95 PHE A O 1
ATOM 701 N N . GLY A 1 96 ? -3.587 6.423 4.009 1.00 89.31 96 GLY A N 1
ATOM 702 C CA . GLY A 1 96 ? -2.705 7.370 4.688 1.00 89.31 96 GLY A CA 1
ATOM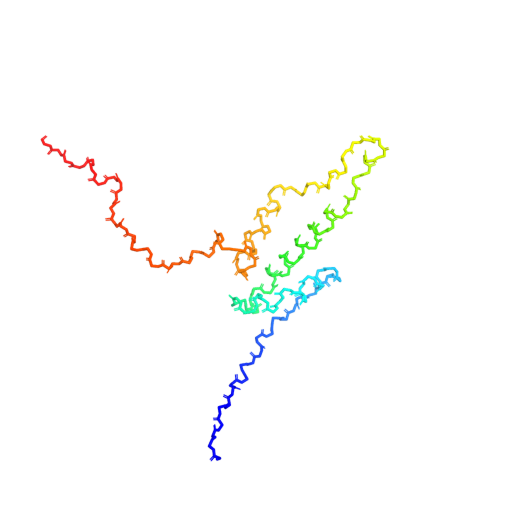 703 C C . GLY A 1 96 ? -1.214 7.016 4.637 1.00 89.31 96 GLY A C 1
ATOM 704 O O . GLY A 1 96 ? -0.461 7.464 5.500 1.00 89.31 96 GLY A O 1
ATOM 705 N N . LEU A 1 97 ? -0.793 6.221 3.650 1.00 89.69 97 LEU A N 1
ATOM 706 C CA . LEU A 1 97 ? 0.573 5.715 3.467 1.00 89.69 97 LEU A CA 1
ATOM 707 C C . LEU A 1 97 ? 1.394 6.535 2.455 1.00 89.69 97 LEU A C 1
ATOM 709 O O . LEU A 1 97 ? 2.620 6.473 2.466 1.00 89.69 97 LEU A O 1
ATOM 713 N N . ALA A 1 98 ? 0.753 7.341 1.602 1.00 81.06 98 ALA A N 1
ATOM 714 C CA . ALA A 1 98 ? 1.420 8.104 0.535 1.00 81.06 98 ALA A CA 1
ATOM 715 C C . ALA A 1 98 ? 1.876 9.538 0.922 1.00 81.06 98 ALA A C 1
ATOM 717 O O . ALA A 1 98 ? 2.174 10.354 0.050 1.00 81.06 98 ALA A O 1
ATOM 718 N N . GLY A 1 99 ? 2.002 9.849 2.219 1.00 62.78 99 GLY A N 1
ATOM 719 C CA . GLY A 1 99 ? 2.463 11.154 2.723 1.00 62.78 99 GLY A CA 1
ATOM 720 C C . GLY A 1 99 ? 1.402 12.278 2.683 1.00 62.78 99 GLY A C 1
ATOM 721 O O . GLY A 1 99 ? 0.279 12.057 2.233 1.00 62.78 99 GLY A O 1
ATOM 722 N N . PRO A 1 100 ? 1.713 13.500 3.172 1.00 55.00 100 PRO A N 1
ATOM 723 C CA . PRO A 1 100 ? 0.738 14.589 3.366 1.00 55.00 100 PRO A CA 1
ATOM 724 C C . PRO A 1 100 ? 0.128 15.221 2.096 1.00 55.00 100 PRO A C 1
ATOM 726 O O . PRO A 1 100 ? -0.488 16.275 2.200 1.00 55.00 100 PRO A O 1
ATOM 729 N N . GLY A 1 101 ? 0.287 14.628 0.909 1.00 49.03 101 GLY A N 1
ATOM 730 C CA . GLY A 1 101 ? -0.159 15.221 -0.361 1.00 49.03 101 GLY A CA 1
ATOM 731 C C . GLY A 1 101 ? -1.659 15.115 -0.658 1.00 49.03 101 GLY A C 1
ATOM 732 O O . GLY A 1 101 ? -2.138 15.810 -1.545 1.00 49.03 101 GLY A O 1
ATOM 733 N N . SER A 1 102 ? -2.400 14.276 0.072 1.00 47.59 102 SER A N 1
ATOM 734 C CA . SER A 1 102 ? -3.802 13.956 -0.269 1.00 47.59 102 SER A CA 1
ATOM 735 C C . SER A 1 102 ? -4.757 13.833 0.902 1.00 47.59 102 SER A C 1
ATOM 737 O O . SER A 1 102 ? -5.977 13.926 0.753 1.00 47.59 102 SER A O 1
ATOM 739 N N . ARG A 1 103 ? -4.221 13.782 2.124 1.00 49.97 103 ARG A N 1
ATOM 740 C CA . ARG A 1 103 ? -5.025 14.254 3.240 1.00 49.97 103 ARG A CA 1
ATOM 741 C C . ARG A 1 103 ? -5.202 15.744 2.979 1.00 49.97 103 ARG A C 1
ATOM 743 O O . ARG A 1 103 ? -4.288 16.521 3.239 1.00 49.97 103 ARG A O 1
ATOM 750 N N . VAL A 1 104 ? -6.372 16.139 2.478 1.00 44.59 104 VAL A N 1
ATOM 751 C CA . VAL A 1 104 ? -6.926 17.470 2.719 1.00 44.59 104 VAL A CA 1
ATOM 752 C C . VAL A 1 104 ? -7.024 17.573 4.236 1.00 44.59 104 VAL A C 1
ATOM 754 O O . VAL A 1 104 ? -8.050 17.303 4.856 1.00 44.59 104 VAL A O 1
ATOM 757 N N . VAL A 1 105 ? -5.887 17.849 4.870 1.00 42.72 105 VAL A N 1
ATOM 758 C CA . VAL A 1 105 ? -5.809 18.227 6.259 1.00 42.72 105 VAL A CA 1
ATOM 759 C C . VAL A 1 105 ? -6.448 19.594 6.246 1.00 42.72 105 VAL A C 1
ATOM 761 O O . VAL A 1 105 ? -5.806 20.603 5.970 1.00 42.72 105 VAL A O 1
ATOM 764 N N . ASN A 1 106 ? -7.750 19.603 6.496 1.00 45.88 106 ASN A N 1
ATOM 765 C CA . ASN A 1 106 ? -8.527 20.795 6.759 1.00 45.88 106 ASN A CA 1
ATOM 766 C C . ASN A 1 106 ? -8.089 21.336 8.134 1.00 45.88 106 ASN A C 1
ATOM 768 O O . ASN A 1 106 ? -8.849 21.370 9.095 1.00 45.88 106 ASN A O 1
ATOM 772 N N . LYS A 1 107 ? -6.806 21.689 8.275 1.00 45.59 107 LYS A N 1
ATOM 773 C CA . LYS A 1 107 ? -6.305 22.476 9.396 1.00 45.59 107 LYS A CA 1
ATOM 774 C C . LYS A 1 107 ? -6.544 23.930 9.029 1.00 45.59 107 LYS A C 1
ATOM 776 O O . LYS A 1 107 ? -5.650 24.606 8.539 1.00 45.59 107 LYS A O 1
ATOM 781 N N . GLY A 1 108 ? -7.787 24.357 9.236 1.00 48.84 108 GLY A N 1
ATOM 782 C CA . GLY A 1 108 ? -8.121 25.740 9.567 1.00 48.84 108 GLY A CA 1
ATOM 783 C C . GLY A 1 108 ? -7.523 26.818 8.668 1.00 48.84 108 GLY A C 1
ATOM 784 O O . GLY A 1 108 ? -7.016 27.808 9.182 1.00 48.84 108 GLY A O 1
ATOM 785 N N . VAL A 1 109 ? -7.598 26.661 7.348 1.00 45.59 109 VAL A N 1
ATOM 786 C CA . VAL A 1 109 ? -7.571 27.833 6.474 1.00 45.59 109 VAL A CA 1
ATOM 787 C C . VAL A 1 109 ? -9.019 28.273 6.375 1.00 45.59 109 VAL A C 1
ATOM 789 O O . VAL A 1 109 ? -9.835 27.566 5.785 1.00 45.59 109 VAL A O 1
ATOM 792 N N . GLU A 1 110 ? -9.359 29.405 6.994 1.00 54.28 110 GLU A N 1
ATOM 793 C CA . GLU A 1 110 ? -10.553 30.137 6.589 1.00 54.28 110 GLU A CA 1
ATOM 794 C C . GLU A 1 110 ? -10.485 30.283 5.070 1.00 54.28 110 GLU A C 1
ATOM 796 O O . GLU A 1 110 ? -9.670 31.032 4.530 1.00 54.28 110 GLU A O 1
ATOM 801 N N . ALA A 1 111 ? -11.299 29.501 4.366 1.00 54.34 111 ALA A N 1
ATOM 802 C CA . ALA A 1 111 ? -11.497 29.687 2.950 1.00 54.34 111 ALA A CA 1
ATOM 803 C C . ALA A 1 111 ? -12.110 31.077 2.806 1.00 54.34 111 ALA A C 1
ATOM 805 O O . ALA A 1 111 ? -13.300 31.262 3.071 1.00 54.34 111 ALA A O 1
ATOM 806 N N . ALA A 1 112 ? -11.290 32.058 2.431 1.00 59.78 112 ALA A N 1
ATOM 807 C CA . ALA A 1 112 ? -11.767 33.353 1.996 1.00 59.78 112 ALA A CA 1
ATOM 808 C C . ALA A 1 112 ? -12.761 33.099 0.855 1.00 59.78 112 ALA A C 1
ATOM 810 O O . ALA A 1 112 ? -12.390 32.812 -0.285 1.00 59.78 112 ALA A O 1
ATOM 811 N N . LYS A 1 113 ? -14.053 33.131 1.195 1.00 58.62 113 LYS A N 1
ATOM 812 C CA . LYS A 1 113 ? -15.179 33.029 0.270 1.00 58.62 113 LYS A CA 1
ATOM 813 C C . LYS A 1 113 ? -15.238 34.317 -0.544 1.00 58.62 113 LYS A C 1
ATOM 815 O O . LYS A 1 113 ? -16.107 35.153 -0.326 1.00 58.62 113 LYS A O 1
ATOM 820 N N . SER A 1 114 ? -14.335 34.491 -1.499 1.00 63.12 114 SER A N 1
ATOM 821 C CA . SER A 1 114 ? -14.568 35.441 -2.581 1.00 63.12 114 SER A CA 1
ATOM 822 C C . SER A 1 114 ? -14.497 34.699 -3.903 1.00 63.12 114 SER A C 1
ATOM 824 O O . SER A 1 114 ? -13.431 34.265 -4.334 1.00 63.12 114 SER A O 1
ATOM 826 N N . ASN A 1 115 ? -15.662 34.527 -4.523 1.00 69.69 115 ASN A N 1
ATOM 827 C CA . ASN A 1 115 ? -15.787 33.990 -5.867 1.00 69.69 115 ASN A CA 1
ATOM 828 C C . ASN A 1 115 ? -14.974 34.874 -6.843 1.00 69.69 115 ASN A C 1
ATOM 830 O O . ASN A 1 115 ? -15.282 36.065 -6.952 1.00 69.69 115 ASN A O 1
ATOM 834 N N . PRO A 1 116 ? -13.990 34.327 -7.582 1.00 64.69 116 PRO A N 1
ATOM 835 C CA . PRO A 1 116 ? -13.174 35.093 -8.529 1.00 64.69 116 PRO A CA 1
ATOM 836 C C . PRO A 1 116 ? -13.984 35.682 -9.699 1.00 64.69 116 PRO A C 1
ATOM 838 O O . PRO A 1 116 ? -13.514 36.591 -10.376 1.00 64.69 116 PRO A O 1
ATOM 841 N N . PHE A 1 117 ? -15.219 35.220 -9.910 1.00 63.91 117 PHE A N 1
ATOM 842 C CA . PHE A 1 117 ? -16.138 35.717 -10.937 1.00 63.91 117 PHE A CA 1
ATOM 843 C C . PHE A 1 117 ? -17.129 36.778 -10.432 1.00 63.91 117 PHE A C 1
ATOM 845 O O . PHE A 1 117 ? -17.917 37.303 -11.217 1.00 63.91 117 PHE A O 1
ATOM 852 N N . ALA A 1 118 ? -17.100 37.145 -9.144 1.00 62.94 118 ALA A N 1
ATOM 853 C CA . ALA A 1 118 ? -18.048 38.109 -8.572 1.00 62.94 118 ALA A CA 1
ATOM 854 C C . ALA A 1 118 ? -17.918 39.536 -9.148 1.00 62.94 118 ALA A C 1
ATOM 856 O O . ALA A 1 118 ? -18.816 40.357 -8.972 1.00 62.94 118 ALA A O 1
ATOM 857 N N . ARG A 1 119 ? -16.822 39.847 -9.856 1.00 61.00 119 ARG A N 1
ATOM 858 C CA . ARG A 1 119 ? -16.516 41.200 -10.354 1.00 61.00 119 ARG A CA 1
ATOM 859 C C . ARG A 1 119 ? -17.061 41.518 -11.754 1.00 61.00 119 ARG A C 1
ATOM 861 O O . ARG A 1 119 ? -16.866 42.633 -12.220 1.00 61.00 119 ARG A O 1
ATOM 868 N N . ASN A 1 120 ? -17.778 40.596 -12.403 1.00 59.97 120 ASN A N 1
ATOM 869 C CA . ASN A 1 120 ? -18.301 40.807 -13.765 1.00 59.97 120 ASN A CA 1
ATOM 870 C C . ASN A 1 120 ? -19.775 41.266 -13.820 1.00 59.97 120 ASN A C 1
ATOM 872 O O . ASN A 1 120 ? -20.350 41.347 -14.901 1.00 59.97 120 ASN A O 1
ATOM 876 N N . GLY A 1 121 ? -20.404 41.555 -12.675 1.00 57.56 121 GLY A N 1
ATOM 877 C CA . GLY A 1 121 ? -21.831 41.903 -12.596 1.00 57.56 121 GLY A CA 1
ATOM 878 C C . GLY A 1 121 ? -22.164 43.394 -12.481 1.00 57.56 121 GLY A C 1
ATOM 879 O O . GLY A 1 121 ? -23.343 43.740 -12.497 1.00 57.56 121 GLY A O 1
ATOM 880 N N . ARG A 1 122 ? -21.176 44.289 -12.348 1.00 57.94 122 ARG A N 1
ATOM 881 C CA . ARG A 1 122 ? -21.448 45.725 -12.208 1.00 57.94 122 ARG A CA 1
ATOM 882 C C . ARG A 1 122 ? -21.609 46.355 -13.592 1.00 57.94 122 ARG A C 1
ATOM 884 O O . ARG A 1 122 ? -20.626 46.674 -14.250 1.00 57.94 122 ARG A O 1
ATOM 891 N N . ARG A 1 123 ? -22.861 46.459 -14.040 1.00 54.81 123 ARG A N 1
ATOM 892 C CA . ARG A 1 123 ? -23.261 47.374 -15.113 1.00 54.81 123 ARG A CA 1
ATOM 893 C C . ARG A 1 123 ? -23.419 48.748 -14.463 1.00 54.81 123 ARG A C 1
ATOM 895 O O . ARG A 1 123 ? -24.358 48.922 -13.689 1.00 54.81 123 ARG A O 1
ATOM 902 N N . ASP A 1 124 ? -22.459 49.636 -14.695 1.00 54.16 124 ASP A N 1
ATOM 903 C CA . ASP A 1 124 ? -22.710 51.077 -14.585 1.00 54.16 124 ASP A CA 1
ATOM 904 C C . ASP A 1 124 ? -23.477 51.531 -15.845 1.00 54.16 124 ASP A C 1
ATOM 906 O O . ASP A 1 124 ? -23.238 50.933 -16.925 1.00 54.16 124 ASP A O 1
#

pLDDT: mean 74.0, std 20.28, range [40.44, 96.88]

Foldseek 3Di:
DDDDPPPPPPPQQDQDADDADPLLVVLCVVCVSLLVVQPDHNVCRVLSSVLSVLVSVVVVQQVDQPPVVPPPDDSDRNDDPPVSVVVSLVSCVNSPNNPPPRPPPPPDDPPPPDDPPPPPPDDD

Secondary structure (DSSP, 8-state):
------------------S--HHHHHHHHHHHHHHHHTT--GGGHHHHHHHHHHHHHHHHHHH---TTTTSSS--------HHHHHHHHHHHHHTT-S-TTS-------------TTGGG----

Sequence (124 aa):
MTGSLAAALAPAMSLSPPELPDEVAEVWAEYVGAAVANGARQCDAESFAEWCSMAAMLRKARNIKSKDAEDNEISTPAAAPASYVAQFRMLGELFGLAGPGSRVVNKGVEAAKSNPFARNGRRD

Radius of gyration: 22.92 Å; chains: 1; bounding box: 52×66×68 Å